Protein AF-A0A7C1BPH2-F1 (afdb_monomer)

pLDDT: mean 83.29, std 11.35, range [49.03, 96.06]

Sequence (92 aa):
MGFSRPDSFKEALPFFTSTINSFQRLSKEEAKKIKPHEITIYTVREGDTWESISCKFGQQPGNAETLALINAFDPAKFPQPGTRIKVIAERH

Mean predicted aligned error: 10.05 Å

Nearest PDB structures (foldseek):
  8kea-assembly1_L  TM=6.102E-01  e=7.896E-03  unclassified Caudoviricetes
  7aeb-assembly1_M  TM=6.623E-01  e=1.560E-02  Algoriphagus machipongonensis
  4xcm-assembly1_B  TM=5.281E-01  e=1.457E-02  Thermus thermophilus HB8
  7b5h-assembly1_AK  TM=6.661E-01  e=1.581E-01  Nostoc sp. PCC 7120 = FACHB-418
  7au7-assembly1_A  TM=7.197E-01  e=3.832E-01  Medicago truncatula

Radius of gyration: 20.9 Å; Cα contacts (8 Å, |Δi|>4): 98; chains: 1; bounding box: 40×36×55 Å

Solvent-accessible surface area (backbone atoms only — not comparable to full-atom values): 5639 Å² total; per-residue (Å²): 142,78,81,83,47,84,75,47,50,70,73,43,44,62,57,54,51,51,57,62,70,64,68,72,83,76,49,77,70,57,55,68,69,57,63,55,75,41,82,44,80,44,68,39,47,85,90,48,38,50,57,58,52,28,54,74,34,74,39,62,88,84,36,22,52,54,46,24,49,81,56,75,43,62,61,93,51,73,62,58,59,72,40,78,40,68,42,62,28,66,59,128

Structure (mmCIF, N/CA/C/O backbone):
data_AF-A0A7C1BPH2-F1
#
_entry.id   AF-A0A7C1BPH2-F1
#
loop_
_atom_site.group_PDB
_atom_site.id
_atom_site.type_symbol
_atom_site.label_atom_id
_atom_site.label_alt_id
_atom_site.label_comp_id
_atom_site.label_asym_id
_atom_site.label_entity_id
_atom_site.label_seq_id
_atom_site.pdbx_PDB_ins_code
_atom_site.Cartn_x
_atom_site.Cartn_y
_atom_site.Cartn_z
_atom_site.occupancy
_atom_site.B_iso_or_equiv
_atom_site.auth_seq_id
_atom_site.auth_comp_id
_atom_site.auth_asym_id
_atom_site.auth_atom_id
_atom_site.pdbx_PDB_model_num
ATOM 1 N N . MET A 1 1 ? 12.322 11.615 -24.530 1.00 49.03 1 MET A N 1
ATOM 2 C CA . MET A 1 1 ? 13.288 10.950 -25.431 1.00 49.03 1 MET A CA 1
ATOM 3 C C . MET A 1 1 ? 12.571 9.792 -26.098 1.00 49.03 1 MET A C 1
ATOM 5 O O . MET A 1 1 ? 12.154 8.886 -25.394 1.00 49.03 1 MET A O 1
ATOM 9 N N . GLY A 1 2 ? 12.338 9.861 -27.407 1.00 54.81 2 GLY A N 1
ATOM 10 C CA . GLY A 1 2 ? 11.710 8.784 -28.175 1.00 54.81 2 GLY A CA 1
ATOM 11 C C . GLY A 1 2 ? 12.531 8.536 -29.432 1.00 54.81 2 GLY A C 1
ATOM 12 O O . GLY A 1 2 ? 12.732 9.457 -30.221 1.00 54.81 2 GLY A O 1
ATOM 13 N N . PHE A 1 3 ? 13.052 7.321 -29.589 1.00 61.59 3 PHE A N 1
AT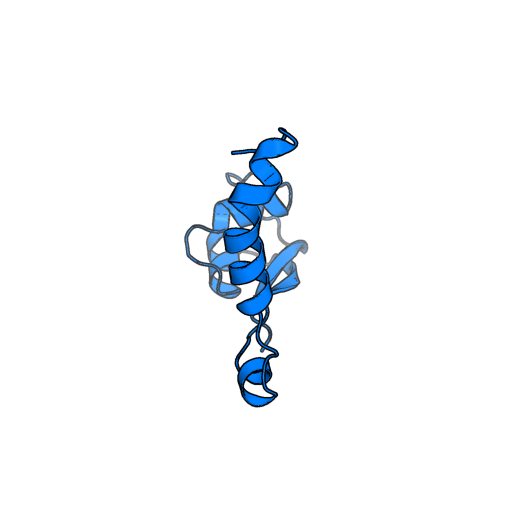OM 14 C CA . PHE A 1 3 ? 13.829 6.908 -30.757 1.00 61.59 3 PHE A CA 1
ATOM 15 C C . PHE A 1 3 ? 12.866 6.507 -31.885 1.00 61.59 3 PHE A C 1
ATOM 17 O O . PHE A 1 3 ? 12.676 5.329 -32.159 1.00 61.59 3 PHE A O 1
ATOM 24 N N . SER A 1 4 ? 12.195 7.488 -32.495 1.00 59.88 4 SER A N 1
ATOM 25 C CA . SER A 1 4 ? 11.155 7.243 -33.514 1.00 59.88 4 SER A CA 1
ATOM 26 C C . SER A 1 4 ? 11.645 7.381 -34.962 1.00 59.88 4 SER A C 1
ATOM 28 O O . SER A 1 4 ? 10.828 7.383 -35.880 1.00 59.88 4 SER A O 1
ATOM 30 N N . ARG A 1 5 ? 12.958 7.516 -35.200 1.00 69.38 5 ARG A N 1
ATOM 31 C CA . ARG A 1 5 ? 13.543 7.491 -36.552 1.00 69.38 5 ARG A CA 1
ATOM 32 C C . ARG A 1 5 ? 14.224 6.137 -36.798 1.00 69.38 5 ARG A C 1
ATOM 34 O O . ARG A 1 5 ? 14.962 5.698 -35.917 1.00 69.38 5 ARG A O 1
ATOM 41 N N . PRO A 1 6 ? 14.023 5.489 -37.962 1.00 62.56 6 PRO A N 1
ATOM 42 C CA . PRO A 1 6 ? 14.610 4.180 -38.275 1.00 62.56 6 PRO A CA 1
ATOM 43 C C . PRO A 1 6 ? 16.135 4.115 -38.091 1.00 62.56 6 PRO A C 1
ATOM 45 O O . PRO A 1 6 ? 16.655 3.105 -37.622 1.00 62.56 6 PRO A O 1
ATOM 48 N N . ASP A 1 7 ? 16.846 5.207 -38.387 1.00 66.81 7 ASP A N 1
ATOM 49 C CA . ASP A 1 7 ? 18.305 5.295 -38.241 1.00 66.81 7 ASP A CA 1
ATOM 50 C C . ASP A 1 7 ? 18.765 5.291 -36.773 1.00 66.81 7 ASP A C 1
ATOM 52 O O . ASP A 1 7 ? 19.802 4.718 -36.440 1.00 66.81 7 ASP A O 1
ATOM 56 N N . SER A 1 8 ? 17.947 5.832 -35.866 1.00 68.31 8 SER A N 1
ATOM 57 C CA . SER A 1 8 ? 18.251 5.917 -34.431 1.00 68.31 8 SER A CA 1
ATOM 58 C C . SER A 1 8 ? 18.158 4.569 -33.707 1.00 68.31 8 SER A C 1
ATOM 60 O O . SER A 1 8 ? 18.640 4.444 -32.583 1.00 68.31 8 SER A O 1
ATOM 62 N N . PHE A 1 9 ? 17.561 3.541 -34.323 1.00 70.38 9 PH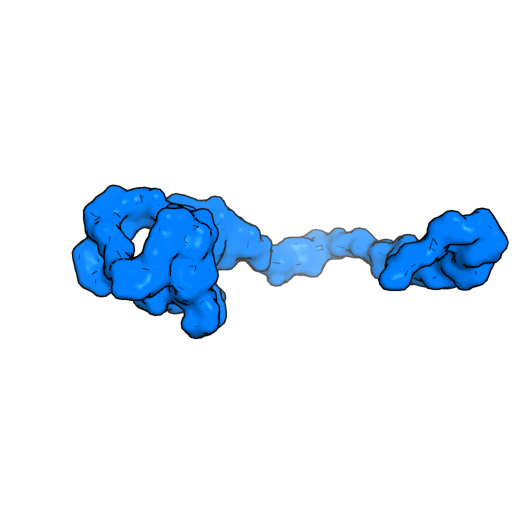E A N 1
ATOM 63 C CA . PHE A 1 9 ? 17.494 2.208 -33.719 1.00 70.38 9 PHE A CA 1
ATOM 64 C C . PHE A 1 9 ? 18.883 1.571 -33.603 1.00 70.38 9 PHE A C 1
ATOM 66 O O . PHE A 1 9 ? 19.201 0.988 -32.569 1.00 70.38 9 PHE A O 1
ATOM 73 N N . LYS A 1 10 ? 19.740 1.734 -34.623 1.00 77.25 10 LYS A N 1
ATOM 74 C CA . LYS A 1 10 ?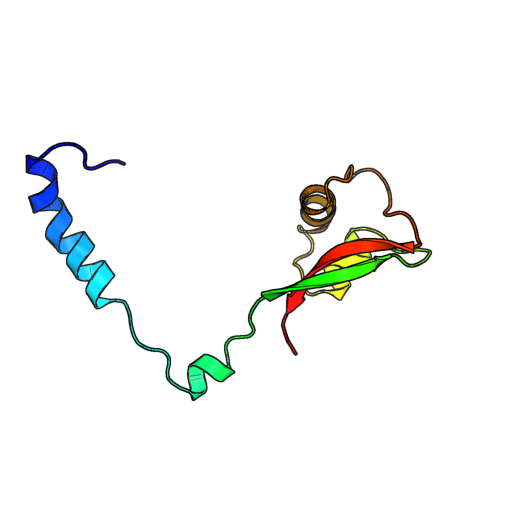 21.107 1.184 -34.615 1.00 77.25 10 LYS A CA 1
ATOM 75 C C . LYS A 1 10 ? 21.964 1.790 -33.505 1.00 77.25 10 LYS A C 1
ATOM 77 O O . LYS A 1 10 ? 22.726 1.072 -32.868 1.00 77.25 10 LYS A O 1
ATOM 82 N N . GLU A 1 11 ? 21.796 3.083 -33.245 1.00 81.56 11 GLU A N 1
ATOM 83 C CA . GLU A 1 11 ? 22.484 3.798 -32.164 1.00 81.56 11 GLU A CA 1
ATOM 84 C C . GLU A 1 11 ? 21.979 3.380 -30.774 1.00 81.56 11 GLU A C 1
ATOM 86 O O . GLU A 1 11 ? 22.747 3.362 -29.815 1.00 81.56 11 GLU A O 1
ATOM 91 N N . ALA A 1 12 ? 20.706 2.986 -30.660 1.00 82.00 12 ALA A N 1
ATOM 92 C CA . ALA A 1 12 ? 20.102 2.526 -29.411 1.00 82.00 12 ALA A CA 1
ATOM 93 C C . ALA A 1 12 ? 20.365 1.037 -29.100 1.00 82.00 12 ALA A C 1
ATOM 95 O O . ALA A 1 12 ? 20.165 0.604 -27.962 1.00 82.00 12 ALA A O 1
ATOM 96 N N . LEU A 1 13 ? 20.834 0.237 -30.068 1.00 84.50 13 LEU A N 1
ATOM 97 C CA . LEU A 1 13 ? 21.100 -1.198 -29.883 1.00 84.50 13 LEU A CA 1
ATOM 98 C C . LEU A 1 13 ? 22.048 -1.516 -28.712 1.00 84.50 13 LEU A C 1
ATOM 100 O O . LEU A 1 13 ? 21.720 -2.427 -27.945 1.00 84.50 13 LEU A O 1
ATOM 104 N N . PRO A 1 14 ? 23.180 -0.810 -28.505 1.00 87.94 14 PRO A N 1
ATOM 105 C CA . PRO A 1 14 ? 24.057 -1.068 -27.362 1.00 87.94 14 PRO A CA 1
ATOM 1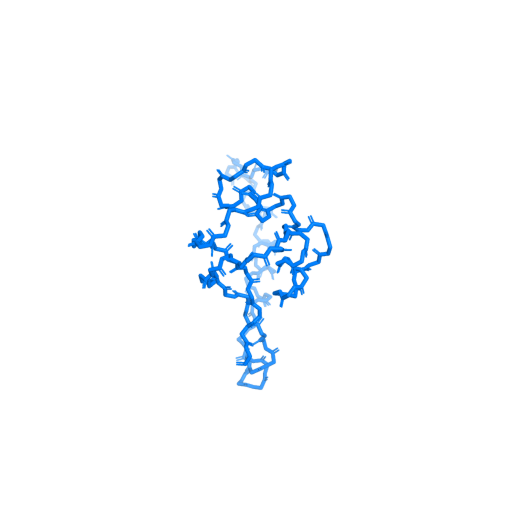06 C C . PRO A 1 14 ? 23.364 -0.808 -26.022 1.00 87.94 14 PRO A C 1
ATOM 108 O O . PRO A 1 14 ? 23.539 -1.580 -25.082 1.00 87.94 14 PRO A O 1
ATOM 111 N N . PHE A 1 15 ? 22.526 0.232 -25.951 1.00 88.00 15 PHE A N 1
ATOM 112 C CA . PHE A 1 15 ? 21.730 0.543 -24.764 1.00 88.00 15 PHE A CA 1
ATOM 113 C C . PHE A 1 15 ? 20.731 -0.579 -24.464 1.00 88.00 15 PHE A C 1
ATOM 115 O O . PHE A 1 15 ? 20.745 -1.128 -23.364 1.00 88.00 15 PHE A O 1
ATOM 122 N N . PHE A 1 16 ? 19.937 -1.000 -25.456 1.00 88.00 16 PHE A N 1
ATOM 123 C CA . PHE A 1 16 ? 18.999 -2.114 -25.286 1.00 88.00 16 PHE A CA 1
ATOM 124 C C . PHE A 1 16 ? 19.708 -3.412 -24.899 1.00 88.00 16 PHE A C 1
ATOM 126 O O . PHE A 1 16 ? 19.260 -4.110 -23.993 1.00 88.00 16 PHE A O 1
ATOM 133 N N . THR A 1 17 ? 20.838 -3.712 -25.538 1.00 89.62 17 THR A N 1
ATOM 134 C CA . THR A 1 17 ? 21.632 -4.912 -25.245 1.00 89.62 17 THR A CA 1
ATOM 135 C C . THR A 1 17 ? 22.162 -4.880 -23.813 1.00 89.62 17 THR A C 1
ATOM 137 O O . THR A 1 17 ? 22.067 -5.880 -23.104 1.00 89.62 17 THR A O 1
ATOM 140 N N . SER A 1 18 ? 22.652 -3.727 -23.344 1.00 89.06 18 SER A N 1
ATOM 141 C CA . SER A 1 18 ? 23.097 -3.559 -21.959 1.00 89.06 18 SER A CA 1
ATOM 142 C C . SER A 1 18 ? 21.951 -3.731 -20.961 1.00 89.06 18 SER A C 1
ATOM 144 O O . SER A 1 18 ? 22.140 -4.380 -19.936 1.00 89.06 18 SER A O 1
ATOM 146 N N . THR A 1 19 ? 20.762 -3.187 -21.241 1.00 92.12 19 THR A N 1
ATOM 147 C CA . THR A 1 19 ? 19.587 -3.368 -20.374 1.00 92.12 19 THR A CA 1
ATOM 148 C C . THR A 1 19 ? 19.155 -4.831 -20.329 1.00 92.12 19 THR A C 1
ATOM 150 O O . THR A 1 19 ? 18.965 -5.372 -19.243 1.00 92.12 19 THR A O 1
ATOM 153 N N . ILE A 1 20 ? 19.054 -5.499 -21.482 1.00 90.50 20 ILE A N 1
ATOM 154 C CA . ILE A 1 20 ? 18.642 -6.908 -21.564 1.00 90.50 20 ILE A CA 1
ATOM 155 C C . ILE A 1 20 ? 19.625 -7.806 -20.803 1.00 90.50 20 ILE A C 1
ATOM 157 O O . ILE A 1 20 ? 19.201 -8.663 -20.031 1.00 90.50 20 ILE A O 1
ATOM 161 N N . ASN A 1 21 ? 20.930 -7.571 -20.952 1.00 91.88 21 ASN A N 1
ATOM 162 C CA . ASN A 1 21 ? 21.958 -8.357 -20.267 1.00 91.88 21 ASN A CA 1
ATOM 163 C C . ASN A 1 21 ? 22.098 -8.032 -18.770 1.00 91.88 21 ASN A C 1
ATOM 165 O O . ASN A 1 21 ? 22.793 -8.754 -18.062 1.00 91.88 21 ASN A O 1
ATOM 169 N N . SER A 1 22 ? 21.457 -6.966 -18.279 1.00 90.31 22 SER A N 1
ATOM 170 C CA . SER A 1 22 ? 21.473 -6.605 -16.854 1.00 90.31 22 SER A CA 1
ATOM 171 C C . SER A 1 22 ? 20.457 -7.385 -16.014 1.00 90.31 22 SER A C 1
ATOM 173 O O . SER A 1 22 ? 20.564 -7.418 -14.788 1.00 90.31 22 SER A O 1
ATOM 175 N N . PHE A 1 23 ? 19.467 -8.024 -16.649 1.00 90.44 23 PHE A N 1
ATOM 176 C CA . PHE A 1 23 ? 18.486 -8.828 -15.931 1.00 90.44 23 PHE A CA 1
ATOM 177 C C . PHE A 1 23 ? 19.122 -10.128 -15.435 1.00 90.44 23 PHE A C 1
ATOM 179 O O . PHE A 1 23 ? 19.522 -10.989 -16.216 1.00 90.44 23 PHE A O 1
ATOM 186 N N . GLN A 1 24 ? 19.142 -10.303 -14.118 1.00 86.81 24 GLN A N 1
ATOM 187 C CA . GLN A 1 24 ? 19.568 -11.535 -13.462 1.00 86.81 24 GLN A CA 1
ATOM 188 C C . GLN A 1 24 ? 18.379 -12.232 -12.796 1.00 86.81 24 GLN A C 1
ATOM 190 O O . GLN A 1 24 ? 17.482 -11.585 -12.249 1.00 86.81 24 GLN A O 1
ATOM 195 N N . ARG A 1 25 ? 18.356 -13.571 -12.835 1.00 88.44 25 ARG A N 1
ATOM 196 C CA . ARG A 1 25 ? 17.364 -14.345 -12.075 1.00 88.44 25 ARG A CA 1
ATOM 197 C C . ARG A 1 25 ? 17.670 -14.219 -10.587 1.00 88.44 25 ARG A C 1
ATOM 199 O O . ARG A 1 25 ? 18.802 -14.446 -10.178 1.00 88.44 25 ARG A O 1
ATOM 206 N N . LEU A 1 26 ? 16.641 -13.938 -9.794 1.00 87.81 26 LEU A N 1
ATOM 207 C CA . LEU A 1 26 ? 16.744 -13.973 -8.340 1.00 87.81 26 LEU A CA 1
ATOM 208 C C . LEU A 1 26 ? 17.024 -15.400 -7.863 1.00 87.81 26 LEU A C 1
ATOM 210 O O . LEU A 1 26 ? 16.330 -16.348 -8.249 1.00 87.81 26 LEU A O 1
ATOM 214 N N . SER A 1 27 ? 18.013 -15.552 -6.987 1.00 88.19 27 SER A N 1
ATOM 215 C CA . SER A 1 27 ? 18.198 -16.781 -6.221 1.00 88.19 27 SER A CA 1
ATOM 216 C C . SER A 1 27 ? 17.057 -16.969 -5.214 1.00 88.19 27 SER A C 1
ATOM 218 O O . SER A 1 27 ? 16.347 -16.030 -4.844 1.00 88.19 27 SER A O 1
ATOM 220 N N . LYS A 1 28 ? 16.886 -18.198 -4.711 1.00 85.81 28 LYS A N 1
ATOM 221 C CA . LYS A 1 28 ? 15.877 -18.490 -3.675 1.00 85.81 28 LYS A CA 1
ATOM 222 C C . LYS A 1 28 ? 16.112 -17.690 -2.389 1.00 85.81 28 LYS A C 1
ATOM 224 O O . LYS A 1 28 ? 15.153 -17.381 -1.690 1.00 85.81 28 LYS A O 1
ATOM 229 N N . GLU A 1 29 ? 17.364 -17.387 -2.059 1.00 85.81 29 GLU A N 1
ATOM 230 C CA . GLU A 1 29 ? 17.723 -16.623 -0.862 1.00 85.81 29 GLU A CA 1
ATOM 231 C C . GLU A 1 29 ? 17.448 -15.129 -1.038 1.00 85.81 29 GLU A C 1
ATOM 233 O O . GLU A 1 29 ? 16.918 -14.499 -0.127 1.00 85.81 29 GLU A O 1
ATOM 238 N N . GLU A 1 30 ? 17.737 -14.568 -2.214 1.00 84.25 30 GLU A N 1
ATOM 239 C CA . GLU A 1 30 ? 17.397 -13.179 -2.544 1.00 84.25 30 GLU A CA 1
ATOM 240 C C . GLU A 1 30 ? 15.886 -12.983 -2.619 1.00 84.25 30 GLU A C 1
ATOM 242 O O . GLU A 1 30 ? 15.365 -12.047 -2.022 1.00 84.25 30 GLU A O 1
ATOM 247 N N . ALA A 1 31 ? 15.165 -13.907 -3.260 1.00 84.19 31 ALA A N 1
ATOM 248 C CA . ALA A 1 31 ? 13.709 -13.853 -3.341 1.00 84.19 31 ALA A CA 1
ATOM 249 C C . ALA A 1 31 ? 13.047 -13.845 -1.952 1.00 84.19 31 ALA A C 1
ATOM 251 O O . ALA A 1 31 ? 12.069 -13.135 -1.750 1.00 84.19 31 ALA A O 1
ATOM 252 N N . LYS A 1 32 ? 13.602 -14.575 -0.974 1.00 81.69 32 LYS A N 1
ATOM 253 C CA . LYS A 1 32 ? 13.116 -14.568 0.419 1.00 81.69 32 LYS A CA 1
ATOM 254 C C . LYS A 1 32 ? 13.380 -13.256 1.159 1.00 81.69 32 LYS A C 1
ATOM 256 O O . LYS A 1 32 ? 12.690 -12.971 2.130 1.00 81.69 32 LYS A O 1
ATOM 261 N N . LYS A 1 33 ? 14.392 -12.487 0.750 1.00 82.75 33 LYS A N 1
ATOM 262 C CA . LYS A 1 33 ? 14.711 -11.179 1.348 1.00 82.75 33 LYS A CA 1
ATOM 263 C C . LYS A 1 33 ? 13.831 -10.061 0.796 1.00 82.75 33 LYS A C 1
ATOM 265 O O . LYS A 1 33 ? 13.755 -9.000 1.409 1.00 82.75 33 LYS A O 1
ATOM 270 N N . ILE A 1 34 ? 13.176 -10.284 -0.342 1.00 80.69 34 ILE A N 1
ATOM 271 C CA . ILE A 1 34 ? 12.216 -9.335 -0.894 1.00 80.69 34 ILE A CA 1
ATOM 272 C C . ILE A 1 34 ? 10.961 -9.376 -0.028 1.00 80.69 34 ILE A C 1
ATOM 274 O O . ILE A 1 34 ? 10.286 -10.399 0.056 1.00 80.69 34 ILE A O 1
ATOM 278 N N . LYS A 1 35 ? 10.638 -8.238 0.584 1.00 75.94 35 LYS A N 1
ATOM 279 C CA . LYS A 1 35 ? 9.348 -7.999 1.228 1.00 75.94 35 LYS A CA 1
ATOM 280 C C . LYS A 1 35 ? 8.463 -7.254 0.234 1.00 75.94 35 LYS A C 1
ATOM 282 O O . LYS A 1 35 ? 8.641 -6.047 0.053 1.00 75.94 35 LYS A O 1
ATOM 287 N N . PRO A 1 36 ? 7.584 -7.953 -0.504 1.00 76.62 36 PRO A N 1
ATOM 288 C CA . PRO A 1 36 ? 6.701 -7.272 -1.430 1.00 76.62 36 PRO A CA 1
ATOM 289 C C . PRO A 1 36 ? 5.760 -6.362 -0.642 1.00 76.62 36 PRO A C 1
ATOM 291 O O . PRO A 1 36 ? 5.251 -6.726 0.420 1.00 76.62 36 PRO A O 1
ATOM 294 N N . HIS A 1 37 ? 5.536 -5.177 -1.193 1.00 79.38 37 HIS A N 1
ATOM 295 C CA . HIS A 1 37 ? 4.457 -4.316 -0.749 1.00 79.38 37 HIS A CA 1
ATOM 296 C C . HIS A 1 37 ? 3.164 -4.848 -1.369 1.00 79.38 37 HIS A C 1
ATOM 298 O O . HIS A 1 37 ? 3.061 -4.963 -2.592 1.00 79.38 37 HIS A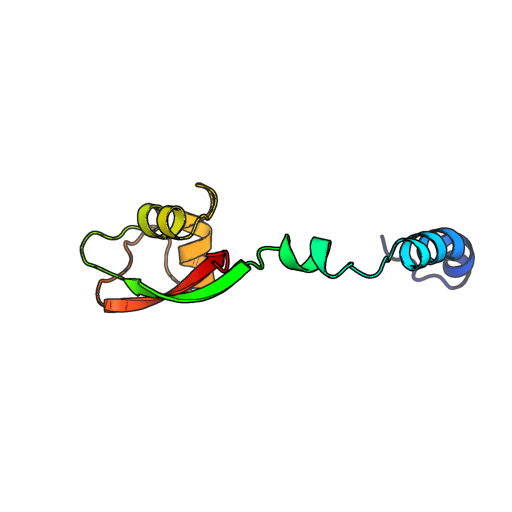 O 1
ATOM 304 N N . GLU A 1 38 ? 2.193 -5.195 -0.534 1.00 82.56 38 GLU A N 1
ATOM 305 C CA . GLU A 1 38 ? 0.894 -5.710 -0.955 1.00 82.56 38 GLU A CA 1
ATOM 306 C C . GLU A 1 38 ? -0.212 -4.721 -0.587 1.00 82.56 38 GLU A C 1
ATOM 308 O O . GLU A 1 38 ? -0.160 -4.040 0.439 1.00 82.56 38 GLU A O 1
ATOM 313 N N . ILE A 1 39 ? -1.237 -4.640 -1.437 1.00 85.44 39 ILE A N 1
ATOM 314 C CA . ILE A 1 39 ? -2.439 -3.865 -1.132 1.00 85.44 39 ILE A CA 1
ATOM 315 C C . ILE A 1 39 ? -3.357 -4.747 -0.289 1.00 85.44 39 ILE A C 1
ATOM 317 O O . ILE A 1 39 ? -3.791 -5.806 -0.739 1.00 85.44 39 ILE A O 1
ATOM 321 N N . THR A 1 40 ? -3.693 -4.287 0.912 1.00 88.00 40 THR A N 1
ATOM 322 C CA . THR A 1 40 ? -4.668 -4.934 1.793 1.00 88.00 40 THR A CA 1
ATOM 323 C C . THR A 1 40 ? -5.815 -3.986 2.132 1.00 88.00 40 THR A C 1
ATOM 325 O O . THR A 1 40 ? -5.757 -2.784 1.866 1.00 88.00 40 THR A O 1
ATOM 328 N N . ILE A 1 41 ? -6.896 -4.540 2.681 1.00 91.81 41 ILE A N 1
ATOM 329 C CA . ILE A 1 41 ? -8.068 -3.777 3.103 1.00 91.81 41 ILE A CA 1
ATOM 330 C C . ILE A 1 41 ? -8.035 -3.599 4.614 1.00 91.81 41 ILE A C 1
ATOM 332 O O . ILE A 1 41 ? -8.031 -4.572 5.366 1.00 91.81 41 ILE A O 1
ATOM 336 N N . TYR A 1 42 ? -8.077 -2.346 5.047 1.00 93.12 42 TYR A N 1
ATOM 337 C CA . TYR A 1 42 ? -8.163 -1.961 6.444 1.00 93.12 42 TYR A CA 1
ATOM 338 C C . TYR A 1 42 ? -9.529 -1.345 6.746 1.00 93.12 42 TYR A C 1
ATOM 340 O O . TYR A 1 42 ? -10.044 -0.549 5.962 1.00 93.12 42 TYR A O 1
ATOM 348 N N . THR A 1 43 ? -10.107 -1.707 7.889 1.00 96.06 43 THR A N 1
ATOM 349 C CA . THR A 1 43 ? -11.312 -1.056 8.411 1.00 96.06 43 THR A CA 1
ATOM 350 C C . THR A 1 43 ? -10.897 0.040 9.380 1.00 96.06 43 THR A C 1
ATOM 352 O O . THR A 1 43 ? -10.290 -0.255 10.412 1.00 96.06 43 THR A O 1
ATOM 355 N N . VAL A 1 44 ? -11.241 1.282 9.044 1.00 95.81 44 VAL A N 1
ATOM 356 C CA . VAL A 1 44 ? -10.957 2.479 9.843 1.00 95.81 44 VAL A CA 1
ATOM 357 C C . VAL A 1 44 ? -11.594 2.346 11.224 1.00 95.81 44 VAL A C 1
ATOM 359 O O . VAL A 1 44 ? -12.763 1.971 11.345 1.00 95.81 44 VAL A O 1
ATOM 362 N N . ARG A 1 45 ? -10.827 2.651 12.269 1.00 95.44 45 ARG A N 1
ATOM 363 C CA . ARG A 1 45 ? -11.271 2.649 13.666 1.00 95.44 45 ARG A CA 1
ATOM 364 C C . ARG A 1 45 ? -11.541 4.069 14.145 1.00 95.44 45 ARG A C 1
ATOM 366 O O . ARG A 1 45 ? -11.111 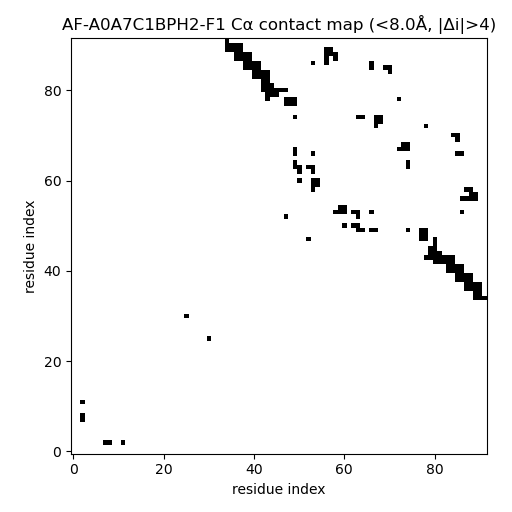5.046 13.541 1.00 95.44 45 ARG A O 1
ATOM 373 N N . GLU A 1 46 ? -12.274 4.177 15.243 1.00 94.81 46 GLU A N 1
ATOM 374 C CA . GLU A 1 46 ? -12.482 5.460 15.905 1.00 94.81 46 GLU A CA 1
ATOM 375 C C . GLU A 1 46 ? -11.139 6.063 16.347 1.00 94.81 46 GLU A C 1
ATOM 377 O O . GLU A 1 46 ? -10.298 5.366 16.914 1.00 94.81 46 GLU A O 1
ATOM 382 N N . GLY A 1 47 ? -10.934 7.347 16.041 1.00 91.94 47 GLY A N 1
ATOM 383 C CA . GLY A 1 47 ? -9.686 8.059 16.321 1.00 91.94 47 GLY A CA 1
ATOM 384 C C . GLY A 1 47 ? -8.555 7.826 15.313 1.00 91.94 47 GLY A C 1
ATOM 385 O O . GLY A 1 47 ? -7.484 8.407 15.483 1.00 91.94 47 GLY A O 1
ATOM 386 N N . ASP A 1 48 ? -8.760 7.020 14.264 1.00 93.56 48 ASP A N 1
ATOM 387 C CA . ASP A 1 48 ? -7.772 6.896 13.191 1.00 93.56 48 ASP A CA 1
ATOM 388 C C . ASP A 1 48 ? -7.664 8.201 12.376 1.00 93.56 48 ASP A C 1
ATOM 390 O O . ASP A 1 48 ? -8.659 8.855 12.056 1.00 93.56 48 ASP A O 1
ATOM 394 N N . THR A 1 49 ? -6.439 8.545 11.978 1.00 92.38 49 THR A N 1
ATOM 395 C CA . THR A 1 49 ? -6.134 9.620 11.028 1.00 92.38 49 THR A CA 1
ATOM 396 C C . THR A 1 49 ? -5.382 9.040 9.834 1.00 92.38 49 THR A C 1
ATOM 398 O O . THR A 1 49 ? -4.877 7.916 9.891 1.00 92.38 49 THR A O 1
ATOM 401 N N . TRP A 1 50 ? -5.281 9.779 8.729 1.00 90.56 50 TRP A N 1
ATOM 402 C CA . TRP A 1 50 ? -4.501 9.307 7.581 1.00 90.56 50 TRP A CA 1
ATOM 403 C C . TRP A 1 50 ? -3.036 9.053 7.950 1.00 90.56 50 TRP A C 1
ATOM 405 O O . TRP A 1 50 ? -2.447 8.070 7.502 1.00 90.56 50 TRP A O 1
ATOM 415 N N . GLU A 1 51 ? -2.473 9.878 8.831 1.00 89.62 51 GLU A N 1
ATOM 416 C CA . GLU A 1 51 ? -1.119 9.739 9.361 1.00 89.62 51 GLU A CA 1
ATOM 417 C C . GLU A 1 51 ? -0.979 8.490 10.233 1.00 89.62 51 GLU A C 1
ATOM 419 O O . GLU A 1 51 ? -0.039 7.715 10.041 1.00 89.62 51 GLU A O 1
ATOM 424 N N . SER A 1 52 ? -1.912 8.254 11.165 1.00 90.50 52 SER A N 1
ATOM 425 C CA . SER A 1 52 ? -1.833 7.093 12.060 1.00 90.50 52 SER A CA 1
ATOM 426 C C . SER A 1 52 ? -1.950 5.779 11.285 1.00 90.50 52 SER A C 1
ATOM 428 O O . SER A 1 52 ? -1.195 4.836 11.543 1.00 90.50 52 SER A O 1
ATOM 430 N N . ILE A 1 53 ? -2.833 5.734 10.283 1.00 90.19 53 ILE A N 1
ATOM 431 C CA . ILE A 1 53 ? -2.992 4.580 9.398 1.00 90.19 53 ILE A CA 1
ATOM 432 C C . ILE A 1 53 ? -1.733 4.398 8.541 1.00 90.19 53 ILE A C 1
ATOM 434 O O .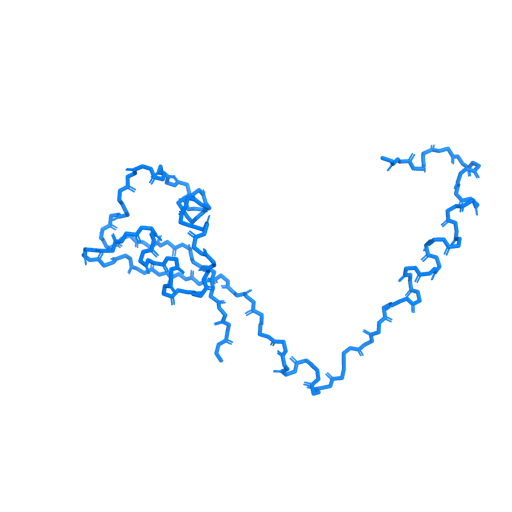 ILE A 1 53 ? -1.207 3.290 8.473 1.00 90.19 53 ILE A O 1
ATOM 438 N N . SER A 1 54 ? -1.207 5.461 7.928 1.00 86.38 54 SER A N 1
ATOM 439 C CA . SER A 1 54 ? 0.008 5.393 7.101 1.00 86.38 54 SER A CA 1
ATOM 440 C C . SER A 1 54 ? 1.206 4.845 7.890 1.00 86.38 54 SER A C 1
ATOM 442 O O . SER A 1 54 ? 1.849 3.887 7.456 1.00 86.38 54 SER A O 1
ATOM 444 N N . CYS A 1 55 ? 1.454 5.376 9.093 1.00 85.62 55 CYS A N 1
ATOM 445 C CA . CYS A 1 55 ? 2.520 4.901 9.981 1.00 85.62 55 CYS A CA 1
ATOM 446 C C . CYS A 1 55 ? 2.352 3.426 10.367 1.00 85.62 55 CYS A C 1
ATOM 448 O O . CYS A 1 55 ? 3.326 2.674 10.393 1.00 85.62 55 CYS A O 1
ATOM 450 N N . LYS A 1 56 ? 1.118 2.986 10.639 1.00 85.19 56 LYS A N 1
ATOM 451 C CA . LYS A 1 56 ? 0.818 1.601 11.026 1.00 85.19 56 LYS A CA 1
ATOM 452 C C . LYS A 1 56 ? 1.180 0.581 9.946 1.00 85.19 56 LYS A C 1
ATOM 454 O O . LYS A 1 56 ? 1.533 -0.546 10.282 1.00 85.19 56 LYS A O 1
ATOM 459 N N . PHE A 1 57 ? 1.094 0.961 8.674 1.00 80.38 57 PHE A N 1
ATOM 460 C CA . PHE A 1 57 ? 1.381 0.076 7.543 1.00 80.38 57 PHE A CA 1
ATOM 461 C C . PHE A 1 57 ? 2.779 0.288 6.942 1.00 80.38 57 PHE A C 1
ATOM 463 O O . PHE A 1 57 ? 3.045 -0.154 5.826 1.00 80.38 57 PHE A O 1
ATOM 470 N N . GLY A 1 58 ? 3.688 0.932 7.687 1.00 65.25 58 GLY A N 1
ATOM 471 C CA . GLY A 1 58 ? 5.098 1.070 7.304 1.00 65.25 58 GLY A CA 1
ATOM 472 C C . GLY A 1 58 ? 5.336 2.022 6.131 1.00 65.25 58 GLY A C 1
ATOM 473 O O . GLY A 1 58 ? 6.420 2.038 5.554 1.00 65.25 58 GLY A O 1
ATOM 474 N N . GLN A 1 59 ? 4.332 2.822 5.768 1.00 65.50 59 GLN A N 1
ATOM 475 C CA . GLN A 1 59 ? 4.463 3.833 4.729 1.00 65.50 59 GLN A CA 1
ATOM 476 C C . GLN A 1 59 ? 5.249 5.032 5.278 1.00 65.50 59 GLN A C 1
ATOM 478 O O . GLN A 1 59 ? 5.060 5.429 6.430 1.00 65.50 59 GLN A O 1
ATOM 483 N N . GLN A 1 60 ? 6.137 5.618 4.464 1.00 59.12 60 GLN A N 1
ATOM 484 C CA . GLN A 1 60 ? 6.880 6.811 4.881 1.00 59.12 60 GLN A CA 1
ATOM 485 C C . GLN A 1 60 ? 5.916 7.956 5.264 1.00 59.12 60 GLN A C 1
ATOM 487 O O . GLN A 1 60 ? 4.823 8.042 4.701 1.00 59.12 60 GLN A O 1
ATOM 492 N N . PRO A 1 61 ? 6.307 8.868 6.177 1.00 51.16 61 PRO A N 1
ATOM 493 C CA . PRO A 1 61 ? 5.437 9.927 6.707 1.00 51.16 61 PRO A CA 1
ATOM 494 C C . PRO A 1 61 ? 4.752 10.820 5.654 1.00 51.16 61 PRO A C 1
ATOM 496 O O . PRO A 1 61 ? 3.698 11.380 5.931 1.00 51.16 61 PRO A O 1
ATOM 499 N N . GLY A 1 62 ? 5.300 10.926 4.436 1.00 58.28 62 GLY A N 1
ATOM 500 C CA . GLY A 1 62 ? 4.704 11.673 3.317 1.00 58.28 62 GLY A CA 1
ATOM 501 C C . GLY A 1 62 ? 3.522 10.985 2.615 1.00 58.28 62 GLY A C 1
ATOM 502 O O . GLY A 1 62 ? 2.991 11.526 1.650 1.00 58.28 62 GLY A O 1
ATOM 503 N N . ASN A 1 63 ? 3.100 9.802 3.068 1.00 73.06 63 ASN A N 1
ATOM 504 C CA . ASN A 1 63 ? 2.091 8.997 2.376 1.00 73.06 63 ASN A CA 1
ATOM 505 C C . ASN A 1 63 ? 0.663 9.170 2.912 1.00 73.06 63 ASN A C 1
ATOM 507 O O . ASN A 1 63 ? -0.235 8.535 2.372 1.00 73.06 63 ASN A O 1
ATOM 511 N N . ALA A 1 64 ? 0.412 10.025 3.912 1.00 84.12 64 ALA A N 1
ATOM 512 C CA . ALA A 1 64 ? -0.942 10.258 4.433 1.00 84.12 64 ALA A CA 1
ATOM 513 C C . ALA A 1 64 ? -1.881 10.877 3.376 1.00 84.12 64 ALA A C 1
ATOM 515 O O . ALA A 1 64 ? -2.969 10.358 3.124 1.00 84.12 64 ALA A O 1
ATOM 516 N N . GLU A 1 65 ? -1.432 11.926 2.683 1.00 88.19 65 GLU A N 1
ATOM 517 C CA . GLU A 1 65 ? -2.194 12.546 1.588 1.00 88.19 65 GLU A CA 1
ATOM 518 C C . GLU A 1 65 ? -2.374 11.575 0.415 1.00 88.19 65 GLU A C 1
ATOM 520 O O . GLU A 1 65 ? -3.473 11.405 -0.115 1.00 88.19 65 GLU A O 1
ATOM 525 N N . THR A 1 66 ? -1.299 10.865 0.061 1.00 85.25 66 THR A N 1
ATOM 526 C CA . THR A 1 66 ? -1.320 9.808 -0.956 1.00 85.25 66 THR A CA 1
ATOM 527 C C . THR A 1 66 ? -2.318 8.709 -0.588 1.00 85.25 66 THR A C 1
ATOM 529 O O . THR A 1 66 ? -3.044 8.229 -1.455 1.00 85.25 66 THR A O 1
ATOM 532 N N . LEU A 1 67 ? -2.409 8.335 0.691 1.00 88.75 67 LEU A N 1
ATOM 533 C CA . LEU A 1 67 ? -3.329 7.319 1.193 1.00 88.75 67 LEU A CA 1
ATOM 534 C C . LEU A 1 67 ? -4.793 7.748 1.026 1.00 88.75 67 LEU A C 1
ATOM 536 O O . LEU A 1 67 ? -5.618 6.932 0.606 1.00 88.75 67 LEU A O 1
ATOM 540 N N . ALA A 1 68 ? -5.121 9.011 1.301 1.00 90.62 68 ALA A N 1
ATOM 541 C CA . ALA A 1 68 ? -6.455 9.544 1.034 1.00 90.62 68 ALA A CA 1
ATOM 542 C C . ALA A 1 68 ? -6.759 9.523 -0.474 1.00 90.62 68 ALA A C 1
ATOM 544 O O . ALA A 1 68 ? -7.800 9.010 -0.894 1.00 90.62 68 ALA A O 1
ATOM 545 N N . LEU A 1 69 ? -5.805 9.972 -1.297 1.00 89.31 69 LEU A N 1
ATOM 546 C CA . LEU A 1 69 ? -5.959 10.054 -2.749 1.00 89.31 69 LEU A CA 1
ATOM 547 C C . LEU A 1 69 ? -6.185 8.683 -3.407 1.00 89.31 69 LEU A C 1
ATOM 549 O O . LEU A 1 69 ? -7.111 8.538 -4.205 1.00 89.31 69 LEU A O 1
ATOM 553 N N . ILE A 1 70 ? -5.407 7.649 -3.055 1.00 87.69 70 ILE A N 1
ATOM 554 C CA . ILE A 1 70 ? -5.591 6.290 -3.613 1.00 87.69 70 ILE A CA 1
ATOM 555 C C . ILE A 1 70 ? -6.928 5.654 -3.208 1.00 87.69 70 ILE A C 1
ATOM 557 O O . ILE A 1 70 ? -7.392 4.703 -3.846 1.00 87.69 70 ILE A O 1
ATOM 561 N N . ASN A 1 71 ? -7.540 6.170 -2.142 1.00 91.25 71 ASN A N 1
ATOM 562 C CA . ASN A 1 71 ? -8.855 5.770 -1.667 1.00 91.25 71 ASN A CA 1
ATOM 563 C C . ASN A 1 71 ? -9.976 6.707 -2.137 1.00 91.25 71 ASN A C 1
ATOM 565 O O . ASN A 1 71 ? -11.120 6.502 -1.744 1.00 91.25 71 ASN A O 1
ATOM 569 N N . ALA A 1 72 ? -9.670 7.681 -3.001 1.00 91.94 72 ALA A N 1
ATOM 570 C CA . ALA A 1 72 ? -10.604 8.690 -3.498 1.00 91.94 72 ALA A CA 1
ATOM 571 C C . ALA A 1 72 ? -11.275 9.520 -2.383 1.00 91.94 72 ALA A C 1
ATOM 573 O O . ALA A 1 72 ? -12.432 9.925 -2.510 1.00 91.94 72 ALA A O 1
ATOM 574 N N . PHE A 1 73 ? -10.544 9.783 -1.297 1.00 92.88 73 PHE A N 1
ATOM 575 C CA . PHE A 1 73 ? -10.952 10.699 -0.235 1.00 92.88 73 PHE A CA 1
ATOM 576 C C . PHE A 1 73 ? -10.246 12.046 -0.353 1.00 92.88 73 PHE A C 1
ATOM 578 O O . PHE A 1 73 ? -9.155 12.167 -0.907 1.00 92.88 73 PHE A O 1
ATOM 585 N N . ASP A 1 74 ? -10.891 13.056 0.222 1.00 91.31 74 ASP A N 1
ATOM 586 C CA . ASP A 1 74 ? -10.293 14.360 0.468 1.00 91.31 74 ASP A CA 1
ATOM 587 C C . ASP A 1 74 ? -9.264 14.237 1.613 1.00 91.31 74 ASP A C 1
ATOM 589 O O . ASP A 1 74 ? -9.662 13.861 2.723 1.00 91.31 74 ASP A O 1
ATOM 593 N N . PRO A 1 75 ? -7.969 14.531 1.382 1.00 87.81 75 PRO A N 1
ATOM 594 C CA . PRO A 1 75 ? -6.932 14.421 2.408 1.00 87.81 75 PRO A CA 1
ATOM 595 C C . PRO A 1 75 ? -7.157 15.362 3.597 1.00 87.81 75 PRO A C 1
ATOM 597 O O . PRO A 1 75 ? -6.680 15.074 4.691 1.00 87.81 75 PRO A O 1
ATOM 600 N N . ALA A 1 76 ? -7.921 16.448 3.425 1.00 89.06 76 ALA A N 1
ATOM 601 C CA . ALA A 1 76 ? -8.245 17.371 4.512 1.00 89.06 76 ALA A CA 1
ATOM 602 C C . ALA A 1 76 ? -9.308 16.821 5.483 1.00 89.06 76 ALA A C 1
ATOM 604 O O . ALA A 1 76 ? -9.525 17.392 6.553 1.00 89.06 76 ALA A O 1
ATOM 605 N N . LYS A 1 77 ? -10.004 15.735 5.122 1.00 90.50 77 LYS A N 1
ATOM 606 C CA . LYS A 1 77 ? -11.052 15.125 5.950 1.00 90.50 77 LYS A CA 1
ATOM 607 C C . LYS A 1 77 ? -10.534 13.874 6.626 1.00 90.50 77 LYS A C 1
ATOM 609 O O . LYS A 1 77 ? -9.896 13.051 5.986 1.00 90.50 77 LYS A O 1
ATOM 614 N N . PHE A 1 78 ? -10.900 13.671 7.886 1.00 90.00 78 PHE A N 1
ATOM 615 C CA . PHE A 1 78 ? -10.584 12.431 8.588 1.00 90.00 78 PHE A CA 1
ATOM 616 C C . PHE A 1 78 ? -11.277 11.214 7.953 1.00 90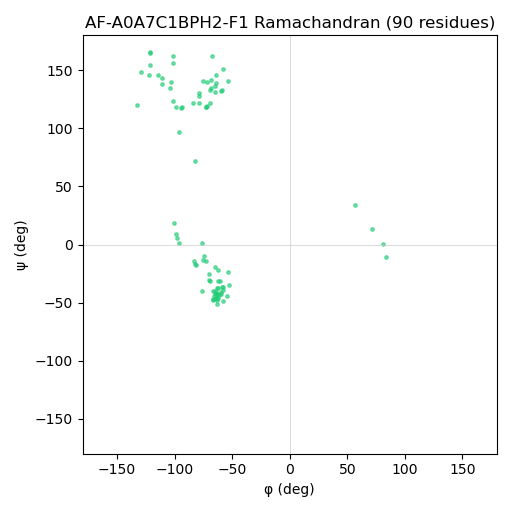.00 78 PHE A C 1
ATOM 618 O O . PHE A 1 78 ? -12.412 11.331 7.468 1.00 90.00 78 PHE A O 1
ATOM 625 N N . PRO A 1 79 ? -10.627 10.036 7.972 1.00 91.94 79 PRO A N 1
ATOM 626 C CA . PRO A 1 79 ? -11.249 8.803 7.519 1.00 91.94 79 PRO A CA 1
ATOM 627 C C . PRO A 1 79 ? -12.432 8.447 8.434 1.00 91.94 79 PRO A C 1
ATOM 629 O O . PRO A 1 79 ? -12.349 8.542 9.657 1.00 91.94 79 PRO A O 1
ATOM 632 N N . GLN A 1 80 ? -13.556 8.032 7.847 1.00 93.88 80 GLN A N 1
ATOM 633 C CA . GLN A 1 80 ? -14.760 7.712 8.620 1.00 93.88 80 GLN A CA 1
ATOM 634 C C . GLN A 1 80 ? -14.645 6.321 9.268 1.00 93.88 80 GLN A C 1
ATOM 636 O O . GLN A 1 80 ? -14.407 5.348 8.539 1.00 93.88 80 GLN A O 1
ATOM 641 N N . PRO A 1 81 ? -14.867 6.179 10.590 1.00 95.44 81 PRO A N 1
ATOM 642 C CA . PRO A 1 81 ? -14.862 4.881 11.262 1.00 95.44 81 PRO A CA 1
ATOM 643 C C . PRO A 1 81 ? -15.814 3.873 10.607 1.00 95.44 81 PRO A C 1
ATOM 645 O O . PRO A 1 81 ? -16.907 4.219 10.168 1.00 95.44 81 PRO A O 1
ATOM 648 N N . GLY A 1 82 ? -15.386 2.613 10.517 1.00 94.62 82 GLY A N 1
ATOM 649 C CA . GLY A 1 82 ? -16.116 1.537 9.838 1.00 94.62 82 GLY A CA 1
ATOM 650 C C . GLY A 1 82 ? -15.906 1.479 8.320 1.00 94.62 82 GLY A C 1
ATOM 651 O O . GLY A 1 82 ? -16.258 0.477 7.694 1.00 94.62 82 GLY A O 1
ATOM 652 N N . THR A 1 83 ? -15.280 2.493 7.718 1.00 94.56 83 THR A N 1
ATOM 653 C CA . THR A 1 83 ? -14.977 2.496 6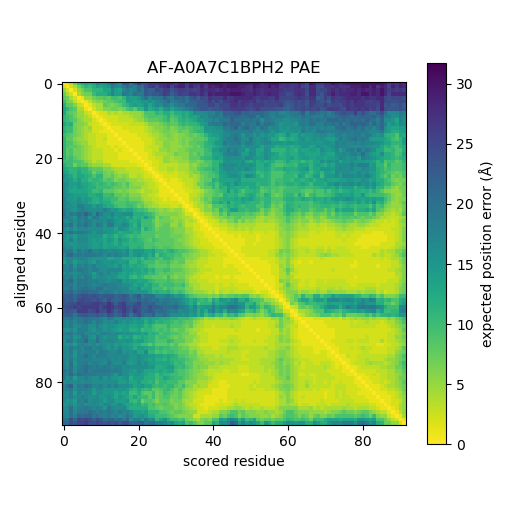.281 1.00 94.56 83 THR A CA 1
ATOM 654 C C . THR A 1 83 ? -13.868 1.506 5.956 1.00 94.56 83 THR A C 1
ATOM 656 O O . THR A 1 83 ? -12.876 1.403 6.676 1.00 94.56 83 THR A O 1
ATOM 659 N N . ARG A 1 84 ? -14.014 0.790 4.839 1.00 95.00 84 ARG A N 1
ATOM 660 C CA . ARG A 1 84 ? -12.978 -0.096 4.304 1.00 95.00 84 ARG A CA 1
ATOM 661 C C . ARG A 1 84 ? -12.133 0.665 3.291 1.00 95.00 84 ARG A C 1
ATOM 663 O O . ARG A 1 84 ? -12.653 1.087 2.262 1.00 95.00 84 ARG A O 1
ATOM 670 N N . ILE A 1 85 ? -10.844 0.796 3.570 1.00 93.25 85 ILE A N 1
ATOM 671 C CA . ILE A 1 85 ? -9.879 1.492 2.718 1.00 93.25 85 ILE A CA 1
ATOM 672 C C . ILE A 1 85 ? -8.744 0.557 2.302 1.00 93.25 85 ILE A C 1
ATOM 674 O O . ILE A 1 85 ? -8.425 -0.416 2.984 1.00 93.25 85 ILE A O 1
ATOM 678 N N . LYS A 1 86 ? -8.131 0.860 1.165 1.00 91.00 86 LYS A N 1
ATOM 679 C CA . LYS A 1 86 ? -6.915 0.235 0.656 1.00 91.00 86 LYS A CA 1
ATOM 680 C C . LYS A 1 86 ? -5.715 0.826 1.380 1.00 91.00 86 LYS A C 1
ATOM 682 O O . LYS A 1 86 ? -5.560 2.043 1.432 1.00 91.00 86 LYS A O 1
ATOM 687 N N . VAL A 1 87 ? -4.848 -0.032 1.887 1.00 88.69 87 VAL A N 1
ATOM 688 C CA . VAL A 1 87 ? -3.562 0.348 2.476 1.00 88.69 87 VAL A CA 1
ATOM 689 C C . VAL A 1 87 ? -2.469 -0.500 1.841 1.00 88.69 87 VAL A C 1
ATOM 691 O O . VAL A 1 87 ? -2.716 -1.638 1.441 1.00 88.69 87 VAL A O 1
ATOM 694 N N . ILE A 1 88 ? -1.269 0.059 1.722 1.00 82.62 88 ILE A N 1
ATOM 695 C CA . ILE A 1 88 ? -0.098 -0.658 1.218 1.00 82.62 88 ILE A CA 1
ATOM 696 C C . ILE A 1 88 ? 0.701 -1.112 2.435 1.00 82.62 88 ILE A C 1
ATOM 698 O O . ILE A 1 88 ? 1.149 -0.270 3.210 1.00 82.62 88 ILE A O 1
ATOM 702 N N . ALA A 1 89 ? 0.861 -2.419 2.604 1.00 79.62 89 ALA A N 1
ATOM 703 C CA . ALA A 1 89 ? 1.560 -3.020 3.732 1.00 79.62 89 ALA A CA 1
ATOM 704 C C . ALA A 1 89 ? 2.722 -3.886 3.240 1.00 79.62 89 ALA A C 1
ATOM 706 O O . ALA A 1 89 ? 2.622 -4.528 2.193 1.00 79.62 89 ALA A O 1
ATOM 707 N N . GLU A 1 90 ? 3.814 -3.940 4.001 1.00 72.12 90 GLU A N 1
ATOM 708 C CA . GLU A 1 90 ? 4.826 -4.975 3.792 1.00 72.12 90 GLU A CA 1
ATOM 709 C C . GLU A 1 90 ? 4.254 -6.343 4.190 1.00 72.12 90 GLU A C 1
ATOM 711 O O . GLU A 1 90 ? 3.625 -6.490 5.242 1.00 72.12 90 GLU A O 1
ATOM 716 N N . ARG A 1 91 ? 4.473 -7.361 3.353 1.00 66.75 91 ARG A N 1
ATOM 717 C CA . ARG A 1 91 ? 4.126 -8.744 3.692 1.00 66.75 91 ARG A CA 1
ATOM 718 C C . ARG A 1 91 ? 5.060 -9.255 4.803 1.00 66.75 91 ARG A C 1
ATOM 720 O O . ARG A 1 91 ? 6.279 -9.243 4.623 1.00 66.75 91 ARG A O 1
ATOM 727 N N . HIS A 1 92 ? 4.483 -9.681 5.931 1.00 58.00 92 HIS A N 1
ATOM 728 C CA . HIS A 1 92 ? 5.195 -10.308 7.055 1.00 58.00 92 HIS A CA 1
ATOM 729 C C . HIS A 1 92 ? 5.574 -11.766 6.775 1.00 58.00 92 HIS A C 1
ATOM 731 O O . HIS A 1 92 ? 4.780 -12.471 6.106 1.00 58.00 92 HIS A O 1
#

Foldseek 3Di:
DDQPDPVCVVVCVVVVVVVVVPDDDDDPVRVVVDFDWDKDKDAAAPPDFLQNLCVVQVHPSVCSCVQCVQQVHDSVDGDDGRDIGIDTHGDD

Secondary structure (DSSP, 8-state):
----STTHHHHHHHHHHHHHHH--PPPHHHHHH---EEEEEEEPPTT--HHHHHHHTT--TTHHHHHHHHTT--TTSPPPTT-EEEEEEE--